Protein AF-A0A5C9CJB2-F1 (afdb_monomer)

Mean predicted aligned error: 3.12 Å

Solvent-accessible surface area (backbone atoms only — not comparable to full-atom values): 5132 Å² total; per-residue (Å²): 141,87,71,76,56,39,69,61,44,54,52,38,54,48,54,55,47,51,33,55,77,66,71,38,52,79,59,58,80,53,42,82,75,43,74,54,27,68,74,77,38,79,54,62,78,83,54,48,63,56,53,56,55,55,72,68,60,60,94,85,55,53,73,47,75,83,40,75,53,70,46,94,31,62,43,74,49,66,36,78,48,73,104

Secondary structure (DSSP, 8-state):
------HHHHHHHHHHHHHHHTT-GGGGGGGGGSTTHHHH-SSGGGTHHHHHHHHTPPTT--EEEEE--EETTTEE--EEEE-

Radius of gyration: 12.85 Å; Cα contacts (8 Å, |Δi|>4): 86; chains: 1; bounding box: 25×33×31 Å

pLDDT: mean 94.67, std 9.78, range [37.91, 98.44]

Nearest PDB structures (foldseek):
  8h27-assembly2_B  TM=3.509E-01  e=8.532E+00  Staphylococcus aureus subsp. aureus NCTC 8325

Sequence (83 aa):
PDNQTYDWAMSFDQAVANLIESDQLPALQDAPQLPAYGLAHPTSDHFLPLLYAAGAVDAGEPMRFFNAGFQAASISMRSVVWG

Foldseek 3Di:
DAAAADPQLVVLLVVLVVCVVVLVLVCLVVSVVDRCSCVLPVDCPVVVVSNVQSVVADPPFDKDWDAAGDDPSRRGPTDMDTD

Structure (mmCIF, N/CA/C/O backbone):
data_AF-A0A5C9CJB2-F1
#
_entry.id   AF-A0A5C9CJB2-F1
#
loop_
_atom_site.group_PDB
_atom_site.id
_atom_site.type_symbol
_atom_site.label_atom_id
_atom_site.label_alt_id
_atom_site.label_comp_id
_atom_site.label_asym_id
_atom_site.label_entity_id
_atom_site.label_seq_id
_atom_site.pdbx_PDB_ins_code
_atom_site.Cartn_x
_atom_site.Cartn_y
_atom_site.Cartn_z
_atom_site.occupancy
_atom_site.B_iso_or_equiv
_atom_site.auth_seq_id
_atom_site.auth_comp_id
_atom_site.auth_asym_id
_atom_site.auth_atom_id
_atom_site.pdbx_PDB_model_num
ATOM 1 N N . PRO A 1 1 ? 5.321 -23.592 -14.809 1.00 37.91 1 PRO A N 1
ATOM 2 C CA . PRO A 1 1 ? 5.842 -23.100 -13.514 1.00 37.91 1 PRO A CA 1
ATOM 3 C C . PRO A 1 1 ? 5.881 -21.577 -13.604 1.00 37.91 1 PRO A C 1
ATOM 5 O O . PRO A 1 1 ? 6.914 -20.978 -13.868 1.00 37.91 1 PRO A O 1
ATOM 8 N N . ASP A 1 2 ? 4.689 -20.989 -13.527 1.00 44.72 2 ASP A N 1
ATOM 9 C CA . ASP A 1 2 ? 4.402 -19.685 -14.125 1.00 44.72 2 ASP A CA 1
ATOM 10 C C . ASP A 1 2 ? 3.756 -18.809 -13.051 1.00 44.72 2 ASP A C 1
ATOM 12 O O . ASP A 1 2 ? 2.545 -18.626 -13.068 1.00 44.72 2 ASP A O 1
ATOM 16 N N . ASN A 1 3 ? 4.506 -18.381 -12.027 1.00 56.31 3 ASN A N 1
ATOM 17 C CA . ASN A 1 3 ? 3.933 -17.473 -11.021 1.00 56.31 3 ASN A CA 1
ATOM 18 C C . ASN A 1 3 ? 4.943 -16.782 -10.091 1.00 56.31 3 ASN A C 1
ATOM 20 O O . ASN A 1 3 ? 4.628 -16.523 -8.930 1.00 56.31 3 ASN A O 1
ATOM 24 N N . GLN A 1 4 ? 6.171 -16.508 -10.542 1.00 81.44 4 GLN A N 1
ATOM 25 C CA . GLN A 1 4 ? 7.077 -15.711 -9.714 1.00 81.44 4 GLN A CA 1
ATOM 26 C C . GLN A 1 4 ? 6.681 -14.236 -9.830 1.00 81.44 4 GLN A C 1
ATOM 28 O O . GLN A 1 4 ? 6.882 -13.621 -10.876 1.00 81.44 4 GLN A O 1
ATOM 33 N N . THR A 1 5 ? 6.076 -13.696 -8.770 1.00 89.31 5 THR A N 1
ATOM 34 C CA . THR A 1 5 ? 5.830 -12.259 -8.608 1.00 89.31 5 THR A CA 1
ATOM 35 C C . THR A 1 5 ? 7.122 -11.490 -8.845 1.00 89.31 5 THR A C 1
ATOM 37 O O . THR A 1 5 ? 8.181 -11.908 -8.375 1.00 89.31 5 THR A O 1
ATOM 40 N N . TYR A 1 6 ? 7.050 -10.367 -9.556 1.00 95.75 6 TYR A N 1
ATOM 41 C CA . TYR A 1 6 ? 8.225 -9.519 -9.700 1.00 95.75 6 TYR A CA 1
ATOM 42 C C . TYR A 1 6 ? 8.649 -8.958 -8.341 1.00 95.75 6 TYR A C 1
ATOM 44 O O . TYR A 1 6 ? 7.813 -8.449 -7.594 1.00 95.75 6 TYR A O 1
ATOM 52 N N . ASP A 1 7 ? 9.951 -8.971 -8.051 1.00 96.31 7 ASP A N 1
ATOM 53 C CA . ASP A 1 7 ? 10.480 -8.502 -6.763 1.00 96.31 7 ASP A CA 1
ATOM 54 C C . ASP A 1 7 ? 10.044 -7.068 -6.442 1.00 96.31 7 ASP A C 1
ATOM 56 O O . ASP A 1 7 ? 9.675 -6.765 -5.309 1.00 96.31 7 ASP A O 1
ATOM 60 N N . TRP A 1 8 ? 10.007 -6.193 -7.453 1.00 96.88 8 TRP A N 1
ATOM 61 C CA . TRP A 1 8 ? 9.542 -4.817 -7.287 1.00 96.88 8 TRP A CA 1
ATOM 62 C C . TRP A 1 8 ? 8.061 -4.755 -6.879 1.00 96.88 8 TRP A C 1
ATOM 64 O O . TRP A 1 8 ? 7.710 -3.966 -6.003 1.00 96.88 8 TRP A O 1
ATOM 74 N N . ALA A 1 9 ? 7.209 -5.615 -7.446 1.00 97.31 9 ALA A N 1
ATOM 75 C CA . ALA A 1 9 ? 5.775 -5.643 -7.165 1.00 97.31 9 ALA A CA 1
ATOM 76 C C . ALA A 1 9 ? 5.515 -6.154 -5.744 1.00 97.31 9 ALA A C 1
ATOM 78 O O . ALA A 1 9 ? 4.757 -5.544 -4.993 1.00 97.31 9 ALA A O 1
ATOM 79 N N . MET A 1 10 ? 6.222 -7.218 -5.350 1.00 96.94 10 MET A N 1
ATOM 80 C CA . MET A 1 10 ? 6.207 -7.736 -3.982 1.00 96.94 10 MET A CA 1
ATOM 81 C C . MET A 1 10 ? 6.715 -6.693 -2.976 1.00 96.94 10 MET A C 1
ATOM 83 O O . MET A 1 10 ? 6.102 -6.503 -1.930 1.00 96.94 10 MET A O 1
ATOM 87 N N . SER A 1 11 ? 7.809 -5.990 -3.289 1.00 97.31 11 SER A N 1
ATOM 88 C CA . SER A 1 11 ? 8.388 -4.991 -2.384 1.00 97.31 11 SER A CA 1
ATOM 89 C C . SER A 1 11 ? 7.470 -3.792 -2.155 1.00 97.31 11 SER A C 1
ATOM 91 O O . SER A 1 11 ? 7.353 -3.323 -1.024 1.00 97.31 11 SER A O 1
ATOM 93 N N . PHE A 1 12 ? 6.789 -3.323 -3.205 1.00 98.25 12 PHE A N 1
ATOM 94 C CA . PHE A 1 12 ? 5.868 -2.198 -3.104 1.00 98.25 12 PHE A CA 1
ATOM 95 C C . PHE A 1 12 ? 4.624 -2.581 -2.296 1.00 98.25 12 PHE A C 1
ATOM 97 O O . PHE A 1 12 ? 4.262 -1.876 -1.355 1.00 98.25 12 PHE A O 1
ATOM 104 N N . ASP A 1 13 ? 4.020 -3.733 -2.606 1.00 98.25 13 ASP A N 1
ATOM 105 C CA . ASP A 1 13 ? 2.885 -4.272 -1.850 1.00 98.25 13 ASP A CA 1
ATOM 106 C C . ASP A 1 13 ? 3.213 -4.429 -0.361 1.00 98.25 13 ASP A C 1
ATOM 108 O O 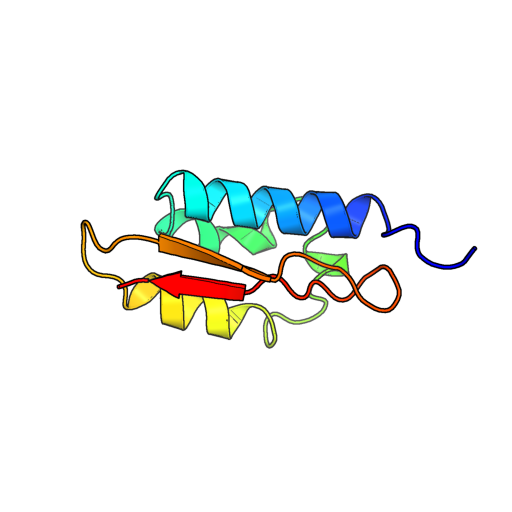. ASP A 1 13 ? 2.437 -3.998 0.491 1.00 98.25 13 ASP A O 1
ATOM 112 N N . GLN A 1 14 ? 4.389 -4.977 -0.037 1.00 97.94 14 GLN A 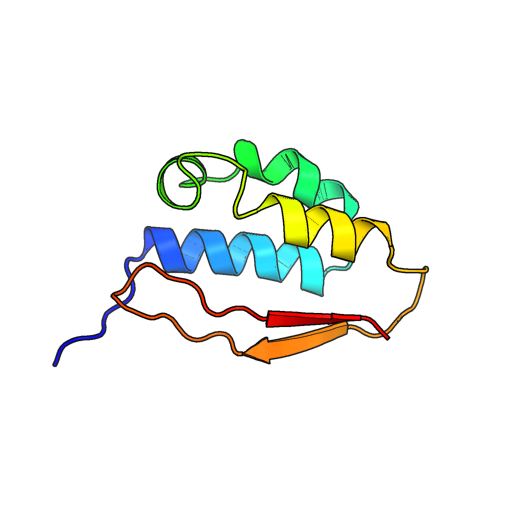N 1
ATOM 113 C CA . GLN A 1 14 ? 4.810 -5.153 1.350 1.00 97.94 14 GLN A CA 1
ATOM 114 C C . GLN A 1 14 ? 5.069 -3.814 2.052 1.00 97.94 14 GLN A C 1
ATOM 116 O O . GLN A 1 14 ? 4.737 -3.674 3.227 1.00 97.94 14 GLN A O 1
ATOM 121 N N . ALA A 1 15 ? 5.629 -2.816 1.361 1.00 98.44 15 ALA A N 1
ATOM 122 C CA . ALA A 1 15 ? 5.824 -1.486 1.935 1.00 98.44 15 ALA A CA 1
ATOM 123 C C . ALA A 1 15 ? 4.482 -0.844 2.321 1.00 98.44 15 ALA A C 1
ATOM 125 O O . ALA A 1 15 ? 4.338 -0.353 3.439 1.00 98.44 15 ALA A O 1
ATOM 126 N N . VAL A 1 16 ? 3.483 -0.919 1.437 1.00 98.44 16 VAL A N 1
ATOM 127 C CA . VAL A 1 16 ? 2.120 -0.435 1.711 1.00 98.44 16 VAL A CA 1
ATOM 128 C C . VAL A 1 16 ? 1.470 -1.232 2.845 1.00 98.44 16 VAL A C 1
ATOM 130 O O . VAL A 1 16 ? 0.879 -0.645 3.750 1.00 98.44 16 VAL A O 1
ATOM 133 N N . ALA A 1 17 ? 1.616 -2.559 2.842 1.00 98.31 17 ALA A N 1
ATOM 134 C CA . ALA A 1 17 ? 1.090 -3.421 3.894 1.00 98.31 17 ALA A CA 1
ATOM 135 C C . ALA A 1 17 ? 1.653 -3.070 5.274 1.00 98.31 17 ALA A C 1
ATOM 137 O O . ALA A 1 17 ? 0.888 -2.946 6.225 1.00 98.31 17 ALA A O 1
ATOM 138 N N . ASN A 1 18 ? 2.964 -2.838 5.364 1.00 98.25 18 ASN A N 1
ATOM 139 C CA . ASN A 1 18 ? 3.632 -2.480 6.611 1.00 98.25 18 ASN A CA 1
ATOM 140 C C . ASN A 1 18 ? 3.115 -1.151 7.180 1.00 98.25 18 ASN A C 1
ATOM 142 O O . ASN A 1 18 ? 2.982 -1.026 8.396 1.00 98.25 18 ASN A O 1
ATOM 146 N N . LEU A 1 19 ? 2.821 -0.164 6.323 1.00 98.31 19 LEU A N 1
ATOM 147 C CA . LEU A 1 19 ? 2.220 1.102 6.758 1.00 98.31 19 LEU A CA 1
ATOM 148 C C . LEU A 1 19 ? 0.839 0.870 7.378 1.00 98.31 19 LEU A C 1
ATOM 150 O O . LEU A 1 19 ? 0.547 1.427 8.432 1.00 98.31 19 LEU A O 1
ATOM 154 N N . ILE A 1 20 ? 0.022 0.013 6.762 1.00 97.88 20 ILE A N 1
ATOM 155 C CA . ILE A 1 20 ? -1.314 -0.327 7.264 1.00 97.88 20 ILE A CA 1
ATOM 156 C C . ILE A 1 20 ? -1.230 -1.119 8.579 1.00 97.88 20 ILE A C 1
ATOM 158 O O . ILE A 1 20 ? -1.904 -0.772 9.541 1.00 97.88 20 ILE A O 1
ATOM 162 N N . GLU A 1 21 ? -0.391 -2.156 8.649 1.00 97.00 21 GLU A N 1
ATOM 163 C CA . GLU A 1 21 ? -0.233 -3.006 9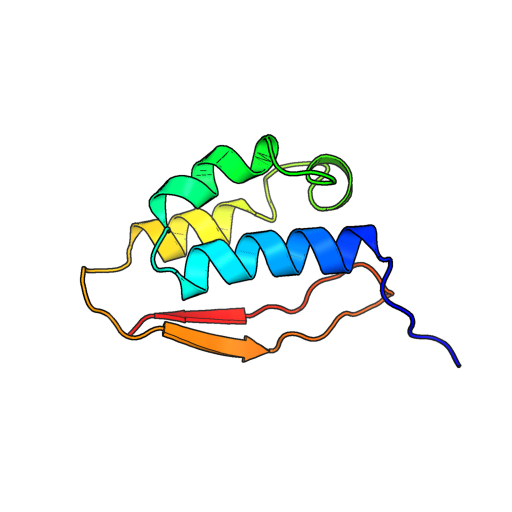.844 1.00 97.00 21 GLU A CA 1
ATOM 164 C C . GLU A 1 21 ? 0.347 -2.247 11.039 1.00 97.00 21 GLU A C 1
ATOM 166 O O . GLU A 1 21 ? 0.067 -2.584 12.187 1.00 97.00 21 GLU A O 1
ATOM 171 N N . SER A 1 22 ? 1.150 -1.216 10.771 1.00 96.62 22 SER A N 1
ATOM 172 C CA . SER A 1 22 ? 1.745 -0.362 11.802 1.00 96.62 22 SER A CA 1
ATOM 173 C C . SER A 1 22 ? 0.855 0.823 12.194 1.00 96.62 22 SER A C 1
ATOM 175 O O . SER A 1 22 ? 1.346 1.723 12.872 1.00 96.62 22 SER A O 1
ATOM 177 N N . ASP A 1 23 ? -0.400 0.863 11.733 1.00 95.56 23 ASP A N 1
ATOM 178 C CA . ASP A 1 23 ? -1.344 1.969 11.956 1.00 95.56 23 ASP A CA 1
ATOM 179 C C . ASP A 1 23 ? -0.802 3.345 11.497 1.00 95.56 23 ASP A C 1
ATOM 181 O O . ASP A 1 23 ? -1.139 4.407 12.013 1.00 95.56 23 ASP A O 1
ATOM 185 N N . GLN A 1 24 ? 0.072 3.344 10.484 1.00 96.81 24 GLN A N 1
ATOM 186 C CA . GLN A 1 24 ? 0.662 4.543 9.880 1.00 96.81 24 GLN A CA 1
ATOM 187 C C . GLN A 1 24 ? -0.145 4.994 8.654 1.00 96.81 24 GLN A C 1
ATOM 189 O O . GLN A 1 24 ? 0.420 5.338 7.614 1.00 96.81 24 GLN A O 1
ATOM 194 N N . LEU A 1 25 ? -1.477 5.003 8.761 1.00 97.44 25 LEU A N 1
ATOM 195 C CA . LEU A 1 25 ? -2.375 5.340 7.648 1.00 97.44 25 LEU A CA 1
ATOM 196 C C . LEU A 1 25 ? -2.091 6.713 7.007 1.00 97.44 25 LEU A C 1
ATOM 198 O O . LEU A 1 25 ? -2.092 6.780 5.776 1.00 97.44 25 LEU A O 1
ATOM 202 N N . PRO A 1 26 ? -1.755 7.789 7.759 1.00 97.38 26 PRO A N 1
ATOM 203 C CA . PRO A 1 26 ? -1.414 9.075 7.148 1.00 97.38 26 PRO A CA 1
ATOM 204 C C . PRO A 1 26 ? -0.210 9.011 6.198 1.00 97.38 26 PRO A C 1
ATOM 206 O O . PRO A 1 26 ? -0.166 9.762 5.229 1.00 97.38 26 PRO A O 1
ATOM 209 N N . ALA A 1 27 ? 0.740 8.096 6.422 1.00 97.88 27 ALA A N 1
ATOM 210 C CA . ALA A 1 27 ? 1.925 7.950 5.576 1.00 97.88 27 ALA A CA 1
ATOM 211 C C . ALA A 1 27 ? 1.613 7.340 4.196 1.00 97.88 27 ALA A C 1
ATOM 213 O O . ALA A 1 27 ? 2.435 7.426 3.286 1.00 97.88 27 ALA A O 1
ATOM 214 N N . LEU A 1 28 ? 0.420 6.761 3.993 1.00 98.00 28 LEU A N 1
ATOM 215 C CA . LEU A 1 28 ? 0.006 6.248 2.683 1.00 98.00 28 LEU A CA 1
ATOM 216 C C . LEU A 1 28 ? -0.068 7.357 1.623 1.00 98.00 28 LEU A C 1
ATOM 218 O O . LEU A 1 28 ? 0.142 7.081 0.444 1.00 98.00 28 LEU A O 1
ATOM 222 N N . GLN A 1 29 ? -0.310 8.612 2.017 1.00 97.00 29 GLN A N 1
ATOM 223 C CA . GLN A 1 29 ? -0.308 9.747 1.086 1.00 97.00 29 GLN A CA 1
ATOM 224 C C . GLN A 1 29 ? 1.071 9.972 0.434 1.00 97.00 29 GLN A C 1
ATOM 226 O O . GLN A 1 29 ? 1.155 10.506 -0.671 1.00 97.00 29 GLN A O 1
ATOM 231 N N . ASP A 1 30 ? 2.142 9.530 1.101 1.00 97.44 30 ASP A N 1
ATOM 232 C CA . ASP A 1 30 ? 3.526 9.644 0.644 1.00 97.44 30 ASP A CA 1
ATOM 233 C C . ASP A 1 30 ? 3.972 8.423 -0.178 1.00 97.44 30 ASP A C 1
ATOM 235 O O . ASP A 1 30 ? 5.129 8.344 -0.591 1.00 97.44 30 ASP A O 1
ATOM 239 N N . ALA A 1 31 ? 3.057 7.496 -0.498 1.00 96.75 31 ALA A N 1
ATOM 240 C CA . ALA A 1 31 ? 3.334 6.343 -1.354 1.00 96.75 31 ALA A CA 1
ATOM 241 C C . ALA A 1 31 ? 4.030 6.680 -2.690 1.00 96.75 31 ALA A C 1
ATOM 243 O O . ALA A 1 31 ? 4.893 5.895 -3.086 1.00 96.75 31 ALA A O 1
ATOM 244 N N . PRO A 1 32 ? 3.773 7.828 -3.363 1.00 96.81 32 PRO A N 1
ATOM 245 C CA . PRO A 1 32 ? 4.533 8.238 -4.548 1.00 96.81 32 PRO A CA 1
ATOM 246 C C . PRO A 1 32 ? 6.051 8.348 -4.350 1.00 96.81 32 PRO A C 1
ATOM 248 O O . PRO A 1 32 ? 6.798 8.321 -5.327 1.00 96.81 32 PRO A O 1
ATOM 251 N N . GLN A 1 33 ? 6.513 8.475 -3.104 1.00 96.94 33 GLN A N 1
ATOM 252 C CA . GLN A 1 33 ? 7.929 8.532 -2.738 1.00 96.94 33 GLN A CA 1
ATOM 253 C C . GLN A 1 33 ? 8.535 7.137 -2.498 1.00 96.94 33 GLN A C 1
ATOM 255 O O . GLN A 1 33 ? 9.755 7.011 -2.379 1.00 96.94 33 GLN A O 1
ATOM 260 N N . LEU A 1 34 ? 7.713 6.083 -2.423 1.00 97.00 34 LEU A N 1
ATOM 261 C CA . LEU A 1 34 ? 8.187 4.718 -2.216 1.00 97.00 34 LEU A CA 1
ATOM 262 C C . LEU A 1 34 ? 8.906 4.184 -3.466 1.00 97.00 34 LEU A C 1
ATOM 264 O O . LEU A 1 34 ? 8.513 4.480 -4.603 1.00 97.00 34 LEU A O 1
ATOM 268 N N . PRO A 1 35 ? 9.931 3.330 -3.286 1.00 97.88 35 PRO A N 1
ATOM 269 C CA . PRO A 1 35 ? 10.550 2.618 -4.394 1.00 97.88 35 PRO A CA 1
ATOM 270 C C . PRO A 1 35 ? 9.511 1.874 -5.241 1.00 97.88 35 PRO A C 1
ATOM 272 O O . PRO A 1 35 ? 8.569 1.289 -4.716 1.00 97.88 35 PRO A O 1
ATOM 275 N N . ALA A 1 36 ? 9.707 1.882 -6.560 1.00 97.25 36 ALA A N 1
ATOM 276 C CA . ALA A 1 36 ? 8.838 1.223 -7.537 1.00 97.25 36 ALA A CA 1
ATOM 277 C C . ALA A 1 36 ? 7.380 1.730 -7.618 1.00 97.25 36 ALA A C 1
ATOM 279 O O . ALA A 1 36 ? 6.616 1.148 -8.386 1.00 97.25 36 ALA A O 1
ATOM 280 N N . TYR A 1 37 ? 7.001 2.839 -6.959 1.00 97.94 37 TYR A N 1
ATOM 281 C CA . TYR A 1 37 ? 5.649 3.407 -7.101 1.00 97.94 37 TYR A CA 1
ATOM 282 C C . TYR A 1 37 ? 5.275 3.648 -8.567 1.00 97.94 37 TYR A C 1
ATOM 284 O O . TYR A 1 37 ? 4.220 3.215 -9.007 1.00 97.94 37 TYR A O 1
ATOM 292 N N . GLY A 1 38 ? 6.164 4.250 -9.364 1.00 97.56 38 GLY A N 1
ATOM 293 C CA . GLY A 1 38 ? 5.895 4.495 -10.788 1.00 97.56 38 GLY A CA 1
ATOM 294 C C . GLY A 1 38 ? 5.741 3.226 -11.643 1.00 97.56 38 GLY A C 1
ATOM 295 O O . GLY A 1 38 ? 5.167 3.298 -12.72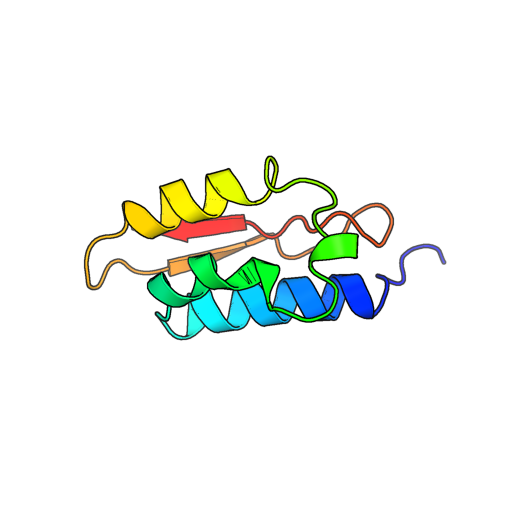6 1.00 97.56 38 GLY A O 1
ATOM 296 N N . LEU A 1 39 ? 6.229 2.070 -11.170 1.00 97.12 39 LEU A N 1
ATOM 297 C CA . LEU A 1 39 ? 5.998 0.768 -11.809 1.00 97.12 39 LEU A CA 1
ATOM 298 C C . LEU A 1 39 ? 4.676 0.144 -11.342 1.00 97.12 39 LEU A C 1
ATOM 300 O O . LEU A 1 39 ? 3.941 -0.401 -12.160 1.00 97.12 39 LEU A O 1
ATOM 304 N N . ALA A 1 40 ? 4.371 0.236 -10.045 1.00 97.50 40 ALA A N 1
ATOM 305 C CA . ALA A 1 40 ? 3.142 -0.296 -9.454 1.00 97.50 40 ALA A CA 1
ATOM 306 C C . ALA A 1 40 ? 1.893 0.505 -9.856 1.00 97.50 40 ALA A C 1
ATOM 308 O O . ALA A 1 40 ? 0.837 -0.067 -10.121 1.00 97.50 40 ALA A O 1
ATOM 309 N N . HIS A 1 41 ? 2.034 1.824 -9.947 1.00 97.50 41 HIS A N 1
ATOM 310 C CA . HIS A 1 41 ? 0.977 2.785 -10.231 1.00 97.50 41 HIS A CA 1
ATOM 311 C C . HIS A 1 41 ? 1.475 3.843 -11.231 1.00 97.50 41 HIS A C 1
ATOM 313 O O . HIS A 1 41 ? 1.846 4.949 -10.833 1.00 97.50 41 HIS A O 1
ATOM 319 N N . PRO A 1 42 ? 1.469 3.538 -12.548 1.00 96.44 42 PRO A N 1
ATOM 320 C CA . PRO A 1 42 ? 1.806 4.515 -13.592 1.00 96.44 42 PRO A CA 1
ATOM 321 C C . PRO A 1 42 ? 0.926 5.773 -13.539 1.00 96.44 42 PRO A C 1
ATOM 323 O O . PRO A 1 42 ? 1.362 6.868 -13.890 1.00 96.44 42 PRO A O 1
ATOM 326 N N . THR A 1 43 ? -0.312 5.604 -13.070 1.00 96.44 43 THR A N 1
ATOM 327 C CA . THR A 1 43 ? -1.205 6.663 -12.601 1.00 96.44 43 THR A CA 1
ATOM 328 C C . THR A 1 43 ? -1.721 6.295 -11.210 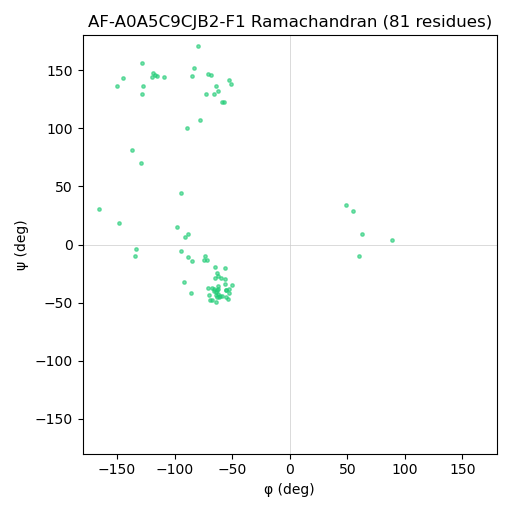1.00 96.44 43 THR A C 1
ATOM 330 O O . THR A 1 43 ? -1.779 5.118 -10.847 1.00 96.44 43 THR A O 1
ATOM 333 N N . SER A 1 44 ? -2.128 7.294 -10.425 1.00 94.75 44 SER A N 1
ATOM 334 C CA . SER A 1 44 ? -2.600 7.076 -9.050 1.00 94.75 44 SER A CA 1
ATOM 335 C C . SER A 1 44 ? -3.995 6.448 -8.960 1.00 94.75 44 SER A C 1
ATOM 337 O O . SER A 1 44 ? -4.397 6.051 -7.870 1.00 94.75 44 SER A O 1
ATOM 339 N N . ASP A 1 45 ? -4.734 6.332 -10.069 1.00 97.12 45 ASP A N 1
ATOM 340 C CA . ASP A 1 45 ? -6.164 5.975 -10.088 1.00 97.12 45 ASP A CA 1
ATOM 341 C C . ASP A 1 45 ? -6.489 4.692 -9.310 1.00 97.12 45 ASP A C 1
ATOM 343 O O . ASP A 1 45 ? -7.496 4.626 -8.611 1.00 97.12 45 ASP A O 1
ATOM 347 N N . HIS A 1 46 ? -5.615 3.6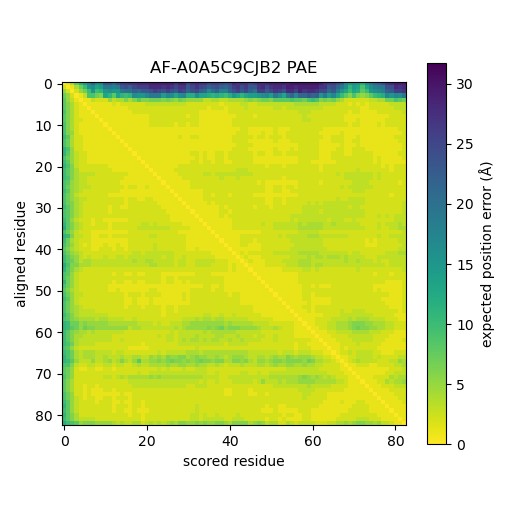85 -9.390 1.00 95.88 46 HIS A N 1
ATOM 348 C CA . HIS A 1 46 ? -5.803 2.399 -8.710 1.00 95.88 46 HIS A CA 1
ATOM 349 C C . HIS A 1 46 ? -5.325 2.396 -7.249 1.00 95.88 46 HIS A C 1
ATOM 351 O O . HIS A 1 46 ? -5.678 1.488 -6.503 1.00 95.88 46 HIS A O 1
ATOM 357 N N . PHE A 1 47 ? -4.549 3.398 -6.828 1.00 97.88 47 PHE A N 1
ATOM 358 C CA . PHE A 1 47 ? -4.094 3.554 -5.444 1.00 97.88 47 PHE A CA 1
ATOM 359 C C . PHE A 1 47 ? -5.046 4.431 -4.618 1.00 97.88 47 PHE A C 1
ATOM 361 O O . PHE A 1 47 ? -5.242 4.192 -3.429 1.00 97.88 47 PHE A O 1
ATOM 368 N N . LEU A 1 48 ? -5.699 5.415 -5.248 1.00 97.88 48 LEU A N 1
ATOM 369 C CA . LEU A 1 48 ? -6.616 6.345 -4.577 1.00 97.88 48 LEU A CA 1
ATOM 370 C C . LEU A 1 48 ? -7.720 5.666 -3.739 1.00 97.88 48 LEU A C 1
ATOM 372 O O . LEU A 1 48 ? -7.949 6.140 -2.626 1.00 97.88 48 LEU A O 1
ATOM 376 N N . PRO A 1 49 ? -8.383 4.570 -4.174 1.00 98.06 49 PRO A N 1
ATOM 377 C CA . PRO A 1 49 ? -9.406 3.904 -3.362 1.00 98.06 49 PRO A CA 1
ATOM 378 C C . PRO A 1 49 ? -8.910 3.466 -1.980 1.00 98.06 49 PRO A C 1
ATOM 380 O O . PRO A 1 49 ? -9.663 3.547 -1.011 1.00 98.06 49 PRO A O 1
ATOM 383 N N . LEU A 1 50 ? -7.638 3.064 -1.871 1.00 98.06 50 LEU A N 1
ATOM 384 C CA . LEU A 1 50 ? -7.027 2.722 -0.589 1.00 98.06 50 LEU A CA 1
ATOM 385 C C . LEU A 1 50 ? -6.950 3.943 0.337 1.00 98.06 50 LEU A C 1
ATOM 387 O O . LEU A 1 50 ? -7.251 3.814 1.518 1.00 98.06 50 LEU A O 1
ATOM 391 N N . LEU A 1 51 ? -6.599 5.122 -0.190 1.00 98.19 51 LEU A N 1
ATOM 392 C CA . LEU A 1 51 ? -6.540 6.363 0.592 1.00 98.19 51 LEU A CA 1
ATOM 393 C C . LEU A 1 51 ? -7.921 6.8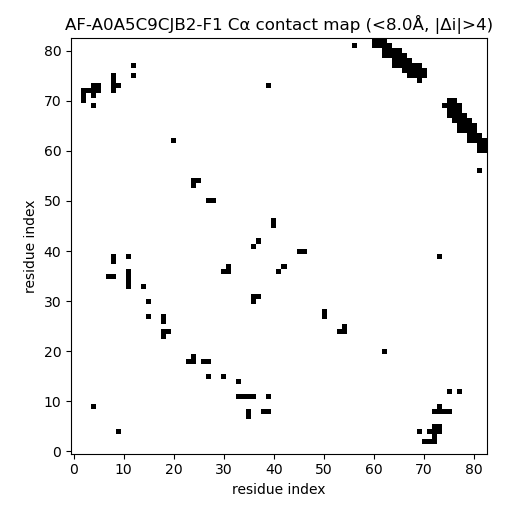04 1.081 1.00 98.19 51 LEU A C 1
ATOM 395 O O . LEU A 1 51 ? -8.043 7.259 2.213 1.00 98.19 51 LEU A O 1
ATOM 399 N N . TYR A 1 52 ? -8.963 6.643 0.259 1.00 98.06 52 TYR A N 1
ATOM 400 C CA . TYR A 1 52 ? -10.337 6.928 0.684 1.00 98.06 52 TYR A CA 1
ATOM 401 C C . TYR A 1 52 ? -10.781 6.009 1.820 1.00 98.06 52 TYR A C 1
ATOM 403 O O . TYR A 1 52 ? -11.350 6.490 2.795 1.00 98.06 52 TYR A O 1
ATOM 411 N N . ALA A 1 53 ? -10.508 4.706 1.703 1.00 98.00 53 ALA A N 1
ATOM 412 C CA . ALA A 1 53 ? -10.838 3.750 2.750 1.00 98.00 53 ALA A CA 1
ATOM 413 C C . ALA A 1 53 ? -10.051 4.046 4.034 1.00 98.00 53 ALA A C 1
ATOM 415 O O . ALA A 1 53 ? -10.664 4.200 5.081 1.00 98.00 53 ALA A O 1
ATOM 416 N N . ALA A 1 54 ? -8.728 4.220 3.939 1.00 97.88 54 ALA A N 1
ATOM 417 C CA . ALA A 1 54 ? -7.859 4.525 5.077 1.00 97.88 54 ALA A CA 1
ATOM 418 C C . ALA A 1 54 ? -8.204 5.862 5.759 1.00 97.88 54 ALA A C 1
ATOM 420 O O . ALA A 1 54 ? -8.109 5.973 6.975 1.00 97.88 54 ALA A O 1
ATOM 421 N N . GLY A 1 55 ? -8.626 6.875 4.997 1.00 97.56 55 GLY A N 1
ATOM 422 C CA . GLY A 1 55 ? -9.038 8.173 5.536 1.00 97.56 55 GLY A CA 1
ATOM 423 C C . GLY A 1 55 ? -10.403 8.170 6.230 1.00 97.56 55 GLY A C 1
ATOM 424 O O . GLY A 1 55 ? -10.728 9.141 6.909 1.00 97.56 55 GLY A O 1
ATOM 425 N N . ALA A 1 56 ? -11.201 7.114 6.054 1.00 97.56 56 ALA A N 1
ATOM 426 C CA . ALA A 1 56 ? -12.494 6.942 6.713 1.00 97.56 56 ALA A CA 1
ATOM 427 C C . ALA A 1 56 ? -12.410 6.124 8.013 1.00 97.56 56 ALA A C 1
ATOM 429 O O . ALA A 1 56 ? -13.424 5.988 8.690 1.00 97.56 56 ALA A O 1
ATOM 430 N N . VAL A 1 57 ? -11.235 5.574 8.332 1.00 97.94 57 VAL A N 1
ATOM 431 C CA . VAL A 1 57 ? -11.010 4.717 9.502 1.00 97.94 57 VAL A CA 1
ATOM 432 C C . VAL A 1 57 ? -11.025 5.551 10.777 1.00 97.94 57 VAL A C 1
ATOM 434 O O . VAL A 1 57 ? -10.301 6.545 10.882 1.00 97.94 57 VAL A O 1
ATOM 437 N N . ASP A 1 58 ? -11.805 5.118 11.764 1.00 96.31 58 ASP A N 1
ATOM 438 C CA . ASP A 1 58 ? -11.790 5.706 13.103 1.00 96.31 58 ASP A CA 1
ATOM 439 C C . ASP A 1 58 ? -10.650 5.127 13.958 1.00 96.31 58 ASP A C 1
ATOM 441 O O . ASP A 1 58 ? -10.216 3.981 13.807 1.00 96.31 58 ASP A O 1
ATOM 445 N N . ALA A 1 59 ? -10.157 5.922 14.911 1.00 93.12 59 ALA A N 1
ATOM 446 C CA . ALA A 1 59 ? -9.078 5.490 15.793 1.00 93.12 59 ALA A CA 1
ATOM 447 C C . ALA A 1 59 ? -9.471 4.231 16.588 1.00 93.12 59 ALA A C 1
ATOM 449 O O . ALA A 1 59 ? -10.430 4.239 17.362 1.00 93.12 59 ALA A O 1
ATOM 450 N N . GLY A 1 60 ? -8.675 3.169 16.446 1.00 92.06 60 GLY A N 1
ATOM 451 C CA . GLY A 1 60 ? -8.877 1.902 17.147 1.00 92.06 60 GLY A CA 1
ATOM 452 C C . GLY A 1 60 ? -9.777 0.893 16.429 1.00 92.06 60 GLY A C 1
ATOM 453 O O . GLY A 1 60 ? -10.019 -0.175 16.995 1.00 92.06 60 GLY A O 1
ATOM 454 N N . GLU A 1 61 ? -10.250 1.177 15.210 1.00 97.19 61 GLU A N 1
ATOM 455 C CA . GLU A 1 61 ? -10.910 0.155 14.394 1.00 97.19 61 GLU A CA 1
ATOM 456 C C . GLU A 1 61 ? -9.939 -0.994 14.068 1.00 97.19 61 GLU A C 1
ATOM 458 O O . GLU A 1 61 ? -8.796 -0.756 13.659 1.00 97.19 61 GLU A O 1
ATOM 463 N N . PRO A 1 62 ? -10.355 -2.261 14.245 1.00 96.50 62 PRO A N 1
ATOM 464 C CA . PRO A 1 62 ? -9.501 -3.391 13.925 1.00 96.50 62 PRO A CA 1
ATOM 465 C C . PRO A 1 62 ? -9.303 -3.478 12.413 1.00 96.50 62 PRO A C 1
ATOM 467 O O . PRO A 1 62 ? -10.217 -3.209 11.637 1.00 96.50 62 PRO A O 1
ATOM 470 N N . MET A 1 63 ? -8.119 -3.920 11.991 1.00 96.56 63 MET A N 1
ATOM 471 C CA . MET A 1 63 ? -7.816 -4.142 10.581 1.00 96.56 63 MET A CA 1
ATOM 472 C C . MET A 1 63 ? -7.477 -5.606 10.313 1.00 96.56 63 MET A C 1
ATOM 474 O O . MET A 1 63 ? -6.899 -6.298 11.155 1.00 96.56 63 MET A O 1
ATOM 478 N N . ARG A 1 64 ? -7.831 -6.094 9.121 1.00 97.50 64 ARG A N 1
ATOM 479 C CA . ARG A 1 64 ? -7.346 -7.385 8.618 1.00 97.50 64 ARG A CA 1
ATOM 480 C C . ARG A 1 64 ? -7.135 -7.378 7.113 1.00 97.50 64 ARG A C 1
ATOM 482 O O . ARG A 1 64 ? -7.949 -6.843 6.358 1.00 97.50 64 ARG A O 1
ATOM 489 N N . PHE A 1 65 ? -6.096 -8.077 6.669 1.00 97.94 65 PHE A N 1
ATOM 490 C CA . PHE A 1 65 ? -5.992 -8.509 5.280 1.00 97.94 65 PHE A CA 1
ATOM 491 C C . PHE A 1 65 ? -6.743 -9.824 5.069 1.00 97.94 65 PHE A C 1
ATOM 493 O O . PHE A 1 65 ? -6.779 -10.683 5.949 1.00 97.94 65 PHE A O 1
ATOM 500 N N . PHE A 1 66 ? -7.353 -9.997 3.898 1.00 95.06 66 PHE A N 1
ATOM 501 C CA . PHE A 1 66 ? -8.099 -11.225 3.569 1.00 95.06 66 PHE A CA 1
ATOM 502 C C . PHE A 1 66 ? -7.797 -11.796 2.186 1.00 95.06 66 PHE A C 1
ATOM 504 O O . PHE A 1 66 ? -8.286 -12.864 1.825 1.00 95.06 66 PHE A O 1
ATOM 511 N N . ASN A 1 67 ? -6.970 -11.091 1.428 1.00 93.69 67 ASN A N 1
ATOM 512 C CA . ASN A 1 67 ? -6.378 -11.537 0.185 1.00 93.69 67 ASN A CA 1
ATOM 513 C C . ASN A 1 67 ? -5.031 -10.819 0.077 1.00 93.69 67 ASN A C 1
ATOM 515 O O . ASN A 1 67 ? -4.967 -9.645 0.427 1.00 93.69 67 ASN A O 1
ATOM 519 N N . ALA A 1 68 ? -3.971 -11.518 -0.318 1.00 90.50 68 ALA A N 1
ATOM 520 C CA . ALA A 1 68 ? -2.610 -10.971 -0.444 1.00 90.50 68 ALA A CA 1
ATOM 521 C C . ALA A 1 68 ? -1.824 -11.654 -1.581 1.00 90.50 68 ALA A C 1
ATOM 523 O O . ALA A 1 68 ? -0.597 -11.651 -1.603 1.00 90.50 68 ALA A O 1
ATOM 524 N N . GLY A 1 69 ? -2.537 -12.314 -2.501 1.00 93.44 69 GLY A N 1
ATOM 525 C CA . GLY A 1 69 ? -1.926 -12.975 -3.650 1.00 93.44 69 GLY A CA 1
ATOM 526 C C . GLY A 1 69 ? -1.583 -11.998 -4.771 1.00 93.44 69 GLY A C 1
ATOM 527 O O . GLY A 1 69 ? -2.019 -10.850 -4.772 1.00 93.44 69 GLY A O 1
ATOM 528 N N . PHE A 1 70 ? -0.856 -12.496 -5.767 1.00 95.56 70 PHE A N 1
ATOM 529 C CA . PHE A 1 70 ? -0.596 -11.780 -7.011 1.00 95.56 70 PHE A CA 1
ATOM 530 C C . PHE A 1 70 ? -1.193 -12.528 -8.200 1.00 95.56 70 PHE A C 1
ATOM 532 O O . PHE A 1 70 ? -1.203 -13.760 -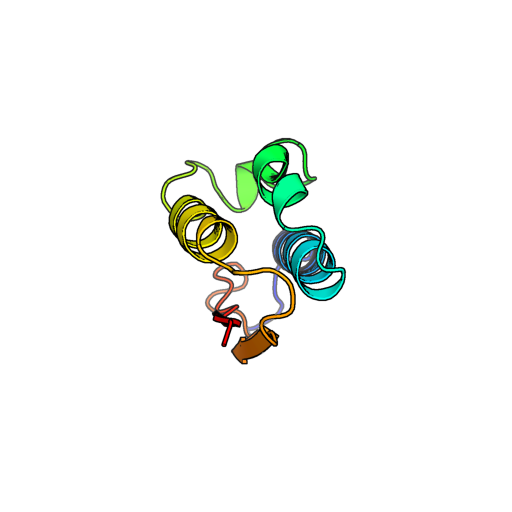8.237 1.00 95.56 70 PHE A O 1
ATOM 539 N N . GLN A 1 71 ? -1.659 -11.773 -9.189 1.00 94.38 71 GLN A N 1
ATOM 540 C CA . GLN A 1 71 ? -2.045 -12.272 -10.505 1.00 94.38 71 GLN A CA 1
ATOM 541 C C . GLN A 1 71 ? -1.124 -11.683 -11.573 1.00 94.38 71 GLN A C 1
ATOM 543 O O . GLN A 1 71 ? -0.670 -10.545 -11.454 1.00 94.38 71 GLN A O 1
ATOM 548 N N . ALA A 1 72 ? -0.825 -12.470 -12.610 1.00 93.69 72 ALA A N 1
ATOM 549 C CA . ALA A 1 72 ? 0.048 -12.058 -13.715 1.00 93.69 72 ALA A CA 1
ATOM 550 C C . ALA A 1 72 ? 1.387 -11.433 -13.250 1.00 93.69 72 ALA A C 1
ATOM 552 O O . ALA A 1 72 ? 1.892 -10.504 -13.871 1.00 93.69 72 ALA A O 1
ATOM 553 N N . ALA A 1 73 ? 1.932 -11.925 -12.130 1.00 93.31 73 ALA A N 1
ATOM 554 C CA . ALA A 1 73 ? 3.166 -11.476 -11.473 1.00 93.31 73 ALA A CA 1
ATOM 555 C C . ALA A 1 73 ? 3.234 -10.010 -10.978 1.00 93.31 73 ALA A C 1
ATOM 557 O O . ALA A 1 73 ? 4.168 -9.689 -10.242 1.00 93.31 73 ALA A O 1
ATOM 558 N N . SER A 1 74 ? 2.286 -9.131 -11.325 1.00 95.06 74 SER A N 1
ATOM 559 C CA . SER A 1 74 ? 2.319 -7.703 -10.954 1.00 95.06 74 SER A CA 1
ATOM 560 C C . SER A 1 74 ? 1.001 -7.130 -10.432 1.00 95.06 74 SER A C 1
ATOM 562 O O . SER A 1 74 ? 0.989 -6.007 -9.937 1.00 95.06 74 SER A O 1
ATOM 564 N N . ILE A 1 75 ? -0.112 -7.859 -10.534 1.00 95.88 75 ILE A N 1
ATOM 565 C CA . ILE A 1 75 ? -1.410 -7.404 -10.024 1.00 95.88 75 ILE A CA 1
ATOM 566 C C . ILE A 1 75 ? -1.523 -7.869 -8.575 1.00 95.88 75 ILE A C 1
ATOM 568 O O . ILE A 1 75 ? -1.812 -9.043 -8.331 1.00 95.88 75 ILE A O 1
ATOM 572 N N . SER A 1 76 ? -1.265 -6.970 -7.621 1.00 96.94 76 SER A N 1
ATOM 573 C CA . SER A 1 76 ? -1.545 -7.256 -6.211 1.00 96.94 76 SER A CA 1
ATOM 574 C C . SER A 1 76 ? -3.051 -7.403 -6.019 1.00 96.94 76 SER A C 1
ATOM 576 O O . SER A 1 76 ? -3.837 -6.555 -6.437 1.00 96.94 76 SER A O 1
ATOM 578 N N . MET A 1 77 ? -3.445 -8.491 -5.369 1.00 96.69 77 MET A N 1
ATOM 579 C CA . MET A 1 77 ? -4.818 -8.739 -4.947 1.00 96.69 77 MET A CA 1
ATOM 580 C C . MET A 1 77 ? -5.022 -8.365 -3.475 1.00 96.69 77 MET A C 1
ATOM 582 O O . MET A 1 77 ? -6.003 -8.799 -2.859 1.00 96.69 77 MET A O 1
ATOM 586 N N . ARG A 1 78 ? -4.088 -7.602 -2.882 1.00 97.50 78 ARG A N 1
ATOM 587 C CA . ARG A 1 78 ? -4.150 -7.240 -1.470 1.00 97.50 78 ARG A CA 1
ATOM 588 C C . ARG A 1 78 ? -5.457 -6.533 -1.153 1.00 97.50 78 ARG A C 1
ATOM 590 O O . ARG A 1 78 ? -5.797 -5.521 -1.753 1.00 97.50 78 ARG A O 1
ATOM 597 N N . SER A 1 79 ? -6.194 -7.091 -0.203 1.00 97.75 79 SER A N 1
ATOM 598 C CA . SER A 1 79 ? -7.497 -6.577 0.204 1.00 97.75 79 SER A CA 1
ATOM 599 C C . SER A 1 79 ? -7.533 -6.401 1.713 1.00 97.75 79 SER A C 1
ATOM 601 O O . SER A 1 79 ? -7.183 -7.324 2.453 1.00 97.75 79 SER A O 1
ATOM 603 N N . VAL A 1 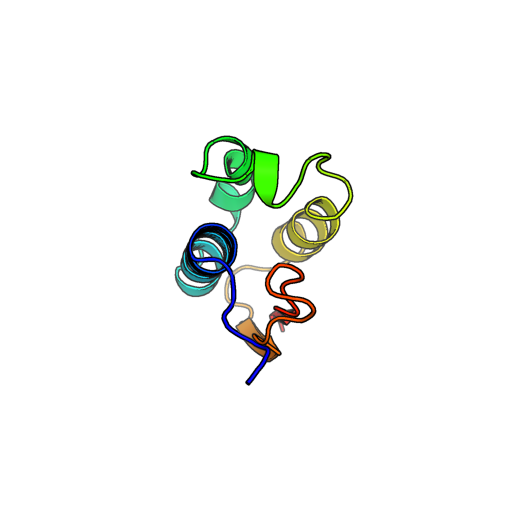80 ? -7.959 -5.218 2.148 1.00 98.06 80 VAL A N 1
ATOM 604 C CA . VAL A 1 80 ? -8.012 -4.784 3.546 1.00 98.06 80 VAL A CA 1
ATOM 605 C C . VAL A 1 80 ? -9.445 -4.447 3.945 1.00 98.06 80 VAL A C 1
ATOM 607 O O . VAL A 1 80 ? -10.219 -3.948 3.131 1.00 98.06 80 VAL A O 1
ATOM 610 N N . VAL A 1 81 ? -9.793 -4.752 5.193 1.00 97.75 81 VAL A N 1
ATOM 611 C CA . VAL A 1 81 ? -11.027 -4.317 5.856 1.00 97.75 81 VAL A CA 1
ATOM 612 C C . VAL A 1 81 ? -10.643 -3.663 7.178 1.00 97.75 81 VAL A C 1
ATOM 614 O O . VAL A 1 81 ? -9.804 -4.218 7.891 1.00 97.75 81 VAL A O 1
ATOM 617 N N . TRP A 1 82 ? -11.276 -2.529 7.475 1.00 97.75 82 TRP A N 1
ATOM 618 C CA . TRP A 1 82 ? -11.317 -1.901 8.794 1.00 97.75 82 TRP A CA 1
ATOM 619 C C . TRP A 1 82 ? -12.731 -2.045 9.374 1.00 97.75 82 TRP A C 1
ATOM 621 O O . TRP A 1 82 ? -13.697 -2.025 8.600 1.00 97.75 82 TRP A O 1
ATOM 631 N N . GLY A 1 83 ? -12.832 -2.234 10.694 1.00 93.88 83 GLY A N 1
ATOM 632 C CA . GLY A 1 83 ? -14.092 -2.462 11.420 1.00 93.88 83 GLY A CA 1
ATOM 633 C C . GLY A 1 83 ? -14.284 -3.888 11.928 1.00 93.88 83 GLY A C 1
ATOM 634 O O . GLY A 1 83 ? -14.087 -4.851 11.146 1.00 93.88 83 GLY A O 1
#